Protein AF-A0A922MNN1-F1 (afdb_monomer_lite)

Foldseek 3Di:
DDPDCPDPVNVVVVCCCCVVQVVPPVSCVVPPCVVPPDPDCVVVVVVVVVLVVQADPDHDPVSSVVSVVVVVVVVVVVVVCVVVVPDDPDDDDVVVVVVVVVLVVLVVCVVVVVDDPVVSVVSVVD

Secondary structure (DSSP, 8-state):
----TT-HHHHHHHHHHIIIIIS-HHHHHHH--TT-S---THHHHHHHHHHHHHS-SS--HHHHHHHHHHHHHHHHHHHHHHHTT---TTPPPHHHHHHHHHHHHHHHHHHTTSS-HHHHHHHHH-

Organism: Spodoptera exigua (NCBI:txid7107)

Sequence (126 aa):
MEDGPDSKEIQEFNDYMVTQWLEDEAFVDIWCAHNQRHRTTNAVEAWHKKLNSCLPSHPNLYQVLKVLKDDANLQCVKINQVNFDMPNSKRRLPKDVAADKWYEHVTNQLLAEQITVGHCLEKFTL

Radius of gyration: 22.55 Å; chains: 1; bounding box: 58×37×54 Å

pLDDT: mean 83.6, std 11.47, range [47.12, 97.75]

Structure (mmCIF, N/CA/C/O backbone):
data_AF-A0A922MNN1-F1
#
_entry.id   AF-A0A922MNN1-F1
#
loop_
_atom_site.group_PDB
_atom_site.id
_atom_site.type_symbol
_atom_site.label_atom_id
_atom_site.label_alt_id
_atom_site.label_comp_id
_atom_site.label_asym_id
_atom_site.label_entity_id
_atom_site.label_seq_id
_atom_site.pdbx_PDB_ins_code
_atom_site.Cartn_x
_atom_site.Cartn_y
_atom_site.Cartn_z
_atom_site.occupancy
_atom_site.B_iso_or_equiv
_atom_site.auth_seq_id
_atom_site.auth_comp_id
_atom_site.auth_asym_id
_atom_site.auth_atom_id
_atom_site.pdbx_PDB_model_num
ATOM 1 N N . MET A 1 1 ? 39.321 -7.441 9.579 1.00 47.12 1 MET A N 1
ATOM 2 C CA . MET A 1 1 ? 38.588 -8.715 9.509 1.00 47.12 1 MET A CA 1
ATOM 3 C C . MET A 1 1 ? 37.477 -8.476 8.526 1.00 47.12 1 MET A C 1
ATOM 5 O O . MET A 1 1 ? 36.767 -7.490 8.654 1.00 47.12 1 MET A O 1
ATOM 9 N N . GLU A 1 2 ? 37.523 -9.237 7.451 1.00 50.22 2 GLU A N 1
ATOM 10 C CA . GLU A 1 2 ? 36.721 -9.070 6.252 1.00 50.22 2 GLU A CA 1
ATOM 11 C C . GLU A 1 2 ? 35.418 -9.836 6.495 1.00 50.22 2 GLU A C 1
ATOM 13 O O . GLU A 1 2 ? 35.416 -11.062 6.434 1.00 50.22 2 GLU A O 1
ATOM 18 N N . ASP A 1 3 ? 34.349 -9.131 6.879 1.00 57.47 3 ASP A N 1
ATOM 19 C CA . ASP A 1 3 ? 32.993 -9.697 6.936 1.00 57.47 3 ASP A CA 1
ATOM 20 C C . ASP A 1 3 ? 32.521 -9.938 5.496 1.00 57.47 3 ASP A C 1
ATOM 22 O O . ASP A 1 3 ? 31.820 -9.128 4.887 1.00 57.47 3 ASP A O 1
ATOM 26 N N . GLY A 1 4 ? 33.009 -11.029 4.907 1.00 62.19 4 GLY A N 1
ATOM 27 C CA . GLY A 1 4 ? 32.503 -11.565 3.653 1.00 62.19 4 GLY A CA 1
ATOM 28 C C . GLY A 1 4 ? 31.169 -12.297 3.863 1.00 62.19 4 GLY A C 1
ATOM 29 O O . GLY A 1 4 ? 30.849 -12.681 4.987 1.00 62.19 4 GLY A O 1
ATOM 30 N N . PRO A 1 5 ? 30.399 -12.547 2.790 1.00 62.34 5 PRO A N 1
ATOM 31 C CA . PRO A 1 5 ? 29.116 -13.264 2.842 1.00 62.34 5 PRO A CA 1
ATOM 32 C C . PRO A 1 5 ? 29.207 -14.707 3.379 1.00 62.34 5 PRO A C 1
ATOM 34 O O . PRO A 1 5 ? 28.174 -15.321 3.628 1.00 62.34 5 PRO A O 1
ATOM 37 N N . ASP A 1 6 ? 30.422 -15.225 3.581 1.00 65.75 6 ASP A N 1
ATOM 38 C CA . ASP A 1 6 ? 30.718 -16.543 4.153 1.00 65.75 6 ASP A CA 1
ATOM 39 C C . ASP A 1 6 ? 30.986 -16.510 5.670 1.00 65.75 6 ASP A C 1
ATOM 41 O O . ASP A 1 6 ? 31.485 -17.489 6.233 1.00 65.75 6 ASP A O 1
ATOM 45 N N . SER A 1 7 ? 30.699 -15.398 6.358 1.00 83.81 7 SER A N 1
ATOM 46 C CA . SER A 1 7 ? 30.768 -15.392 7.818 1.00 83.81 7 SER A CA 1
ATOM 47 C C . SER A 1 7 ? 29.708 -16.330 8.402 1.00 83.81 7 SER A C 1
ATOM 49 O O . SER A 1 7 ? 28.579 -16.445 7.910 1.00 83.81 7 SER A O 1
ATOM 51 N N . LYS A 1 8 ? 30.085 -17.036 9.469 1.00 86.19 8 LYS A N 1
ATOM 52 C CA . LYS A 1 8 ? 29.227 -18.029 10.122 1.00 86.19 8 LYS A CA 1
ATOM 53 C C . LYS A 1 8 ? 27.938 -17.387 10.641 1.00 86.19 8 LYS A C 1
ATOM 55 O O . LYS A 1 8 ? 26.874 -17.989 10.582 1.00 86.19 8 LYS A O 1
ATOM 60 N N . GLU A 1 9 ? 28.031 -16.142 11.084 1.00 86.12 9 GLU A N 1
ATOM 61 C CA . GLU A 1 9 ? 26.926 -15.337 11.587 1.00 86.12 9 GLU A CA 1
ATOM 62 C C . GLU A 1 9 ? 25.883 -15.037 10.497 1.00 86.12 9 GLU A C 1
ATOM 64 O O . GLU A 1 9 ? 24.682 -15.064 10.767 1.00 86.12 9 GLU A O 1
ATOM 69 N N . ILE A 1 10 ? 26.319 -14.783 9.255 1.00 84.88 10 ILE A N 1
ATOM 70 C CA . ILE A 1 10 ? 25.412 -14.554 8.119 1.00 84.88 10 ILE A CA 1
ATOM 71 C C . ILE A 1 10 ? 24.708 -15.855 7.722 1.00 84.88 10 ILE A C 1
ATOM 73 O O . ILE A 1 10 ? 23.515 -15.825 7.417 1.00 84.88 10 ILE A O 1
ATOM 77 N N . GLN A 1 11 ? 25.411 -16.991 7.761 1.00 87.75 11 GLN A N 1
ATOM 78 C CA . GLN A 1 11 ? 24.803 -18.303 7.516 1.00 87.75 11 GLN A CA 1
ATOM 79 C C . GLN A 1 11 ? 23.758 -18.648 8.579 1.00 87.75 11 GLN A C 1
ATOM 81 O O . GLN A 1 11 ? 22.627 -18.960 8.225 1.00 87.75 11 GLN A O 1
ATOM 86 N N . GLU A 1 12 ? 24.084 -18.494 9.866 1.00 91.31 12 GLU A N 1
ATOM 87 C CA . GLU A 1 12 ? 23.140 -18.749 10.964 1.00 91.31 12 GLU A CA 1
ATOM 88 C C . GLU A 1 12 ? 21.892 -17.856 10.871 1.00 91.31 12 GLU A C 1
ATOM 90 O O . GLU A 1 12 ? 20.770 -18.311 11.105 1.00 91.31 12 GLU A O 1
ATOM 95 N N . PHE A 1 13 ? 22.064 -16.589 10.483 1.00 88.94 13 PHE A N 1
ATOM 96 C CA . PHE A 1 13 ? 20.943 -15.688 10.238 1.00 88.94 13 PHE A CA 1
ATOM 97 C C . PHE A 1 13 ? 20.084 -16.129 9.046 1.00 88.94 13 PHE A C 1
ATOM 99 O O . PHE A 1 13 ? 18.856 -16.092 9.133 1.00 88.94 13 PHE A O 1
ATOM 106 N N . ASN A 1 14 ? 20.707 -16.542 7.940 1.00 88.31 14 ASN A N 1
ATOM 107 C CA . ASN A 1 14 ? 19.992 -17.007 6.754 1.00 88.31 14 ASN A CA 1
ATOM 108 C C . ASN A 1 14 ? 19.202 -18.286 7.057 1.00 88.31 14 ASN A C 1
ATOM 110 O O . ASN A 1 14 ? 18.004 -18.333 6.794 1.00 88.31 14 ASN A O 1
ATOM 114 N N . ASP A 1 15 ? 19.827 -19.260 7.719 1.00 91.38 15 ASP A N 1
ATOM 115 C CA . ASP A 1 15 ? 19.181 -20.507 8.132 1.00 91.38 15 ASP A CA 1
ATOM 116 C C . ASP A 1 15 ? 17.981 -20.233 9.046 1.00 91.38 15 ASP A C 1
ATOM 118 O O . ASP A 1 15 ? 16.901 -20.789 8.841 1.00 91.38 15 ASP A O 1
ATOM 122 N N . TYR A 1 16 ? 18.122 -19.320 10.013 1.00 90.69 16 TYR A N 1
ATOM 123 C CA . TYR A 1 16 ? 17.003 -18.878 10.846 1.00 90.69 16 TYR A CA 1
ATOM 124 C C . TYR A 1 16 ? 15.884 -18.241 10.013 1.00 90.69 16 TYR A C 1
ATOM 126 O O . TYR A 1 16 ? 14.714 -18.581 10.193 1.00 90.69 16 TYR A O 1
ATOM 134 N N . MET A 1 17 ? 16.226 -17.330 9.097 1.00 86.88 17 MET A N 1
ATOM 135 C CA . MET A 1 17 ? 15.247 -16.648 8.250 1.00 86.88 17 MET A CA 1
ATOM 136 C C . MET A 1 17 ? 14.486 -17.630 7.360 1.00 86.88 17 MET A C 1
ATOM 138 O O . MET A 1 17 ? 13.262 -17.550 7.276 1.00 86.88 17 MET A O 1
ATOM 142 N N . VAL A 1 18 ? 15.189 -18.577 6.740 1.00 86.44 18 VAL A N 1
ATOM 143 C CA . VAL A 1 18 ? 14.576 -19.602 5.896 1.00 86.44 18 VAL A CA 1
ATOM 144 C C . VAL A 1 18 ? 13.663 -20.491 6.731 1.00 86.44 18 VAL A C 1
ATOM 146 O O . VAL A 1 18 ? 12.466 -20.546 6.461 1.00 86.44 18 VAL A O 1
ATOM 149 N N . THR A 1 19 ? 14.195 -21.089 7.797 1.00 86.94 19 THR A N 1
ATOM 150 C CA . THR A 1 19 ? 13.476 -22.086 8.602 1.00 86.94 19 THR A CA 1
ATOM 151 C C . THR A 1 19 ? 12.252 -21.497 9.304 1.00 86.94 19 THR A C 1
ATOM 153 O O . THR A 1 19 ? 11.222 -22.148 9.430 1.00 86.94 19 THR A O 1
ATOM 156 N N . GLN A 1 20 ? 12.350 -20.270 9.824 1.00 83.81 20 GLN A N 1
ATOM 157 C CA . GLN A 1 20 ? 11.258 -19.687 10.612 1.00 83.81 20 GLN A CA 1
ATOM 158 C C . GLN A 1 20 ? 10.226 -18.942 9.770 1.00 83.81 20 GLN A C 1
ATOM 160 O O . GLN A 1 20 ? 9.086 -18.809 10.210 1.00 83.81 20 GLN A O 1
ATOM 165 N N . TRP A 1 21 ? 10.614 -18.427 8.601 1.00 80.75 21 TRP A N 1
ATOM 166 C CA . TRP A 1 21 ? 9.764 -17.509 7.846 1.00 80.75 21 TRP A CA 1
ATOM 167 C C . TRP A 1 21 ? 9.550 -17.925 6.393 1.00 80.75 21 TRP A C 1
ATOM 169 O O . TRP A 1 21 ? 8.463 -17.708 5.877 1.00 80.75 21 TRP A O 1
ATOM 179 N N . LEU A 1 22 ? 10.540 -18.506 5.710 1.00 81.25 22 LEU A N 1
ATOM 180 C CA . LEU A 1 22 ? 10.430 -18.775 4.267 1.00 81.25 22 LEU A CA 1
ATOM 181 C C . LEU A 1 22 ? 10.000 -20.208 3.921 1.00 81.25 22 LEU A C 1
ATOM 183 O O . LEU A 1 22 ? 9.612 -20.444 2.782 1.00 81.25 22 LEU A O 1
ATOM 187 N N . GLU A 1 23 ? 10.049 -21.148 4.868 1.00 84.38 23 GLU A N 1
ATOM 188 C CA . GLU A 1 23 ? 9.537 -22.517 4.676 1.00 84.38 23 GLU A CA 1
ATOM 189 C C . GLU A 1 23 ? 8.000 -22.595 4.681 1.00 84.38 23 GLU A C 1
ATOM 191 O O . GLU A 1 23 ? 7.429 -23.514 4.096 1.00 84.38 23 GLU A O 1
ATOM 196 N N . ASP A 1 24 ? 7.319 -21.635 5.313 1.00 83.75 24 ASP A N 1
ATOM 197 C CA . ASP A 1 24 ? 5.859 -21.539 5.282 1.00 83.75 24 ASP A CA 1
ATOM 198 C C . ASP A 1 24 ? 5.406 -20.781 4.024 1.00 83.75 24 ASP A C 1
ATOM 200 O O . ASP A 1 24 ? 5.447 -19.549 3.966 1.00 83.75 24 ASP A O 1
ATOM 204 N N . GLU A 1 25 ? 4.938 -21.521 3.015 1.00 78.00 25 GLU A N 1
ATOM 205 C CA . GLU A 1 25 ? 4.411 -20.946 1.769 1.00 78.00 25 GLU A CA 1
ATOM 206 C C . GLU A 1 25 ? 3.285 -19.929 2.024 1.00 78.00 25 GLU A C 1
ATOM 208 O O . GLU A 1 25 ? 3.211 -18.912 1.334 1.00 78.00 25 GLU A O 1
ATOM 213 N N . ALA A 1 26 ? 2.452 -20.130 3.054 1.00 80.50 26 ALA A N 1
ATOM 214 C CA . ALA A 1 26 ? 1.395 -19.178 3.391 1.00 80.50 26 ALA A CA 1
ATOM 215 C C . ALA A 1 26 ? 1.966 -17.875 3.966 1.00 80.50 26 ALA A C 1
ATOM 217 O O . ALA A 1 26 ? 1.441 -16.792 3.694 1.00 80.50 26 ALA A O 1
ATOM 218 N N . PHE A 1 27 ? 3.053 -17.950 4.740 1.00 79.38 27 PHE A N 1
ATOM 219 C CA . PHE A 1 27 ? 3.755 -16.758 5.207 1.00 79.38 27 PHE A CA 1
ATOM 220 C C . PHE A 1 27 ? 4.377 -15.995 4.035 1.00 79.38 27 PHE A C 1
ATOM 222 O O . PHE A 1 27 ? 4.210 -14.775 3.938 1.00 79.38 27 PHE A O 1
ATOM 229 N N . VAL A 1 28 ? 5.058 -16.706 3.132 1.00 76.12 28 VAL A N 1
ATOM 230 C CA . VAL A 1 28 ? 5.690 -16.115 1.948 1.00 76.12 28 VAL A CA 1
ATOM 231 C C . VAL A 1 28 ? 4.643 -15.427 1.075 1.00 76.12 28 VAL A C 1
ATOM 233 O O . VAL A 1 28 ? 4.826 -14.265 0.732 1.00 76.12 28 VAL A O 1
ATOM 236 N N . ASP A 1 29 ? 3.509 -16.056 0.789 1.00 76.06 29 ASP A N 1
ATOM 237 C CA . ASP A 1 29 ? 2.471 -15.445 -0.050 1.00 76.06 29 ASP A CA 1
ATOM 238 C C . ASP A 1 29 ? 1.868 -14.163 0.549 1.00 76.06 29 ASP A C 1
ATOM 240 O O . ASP A 1 29 ? 1.501 -13.240 -0.182 1.00 76.06 29 ASP A O 1
ATOM 244 N N . ILE A 1 30 ? 1.772 -14.075 1.880 1.00 75.44 30 ILE A N 1
ATOM 245 C CA . ILE A 1 30 ? 1.197 -12.907 2.562 1.00 75.44 30 ILE A CA 1
ATOM 246 C C . ILE A 1 30 ? 2.226 -11.778 2.711 1.00 75.44 30 ILE A C 1
ATOM 248 O O . ILE A 1 30 ? 1.878 -10.603 2.565 1.00 75.44 30 ILE A O 1
ATOM 252 N N . TRP A 1 31 ? 3.479 -12.112 3.028 1.00 71.00 31 TRP A N 1
ATOM 253 C CA . TRP A 1 31 ? 4.480 -11.139 3.483 1.00 71.00 31 TRP A CA 1
ATOM 254 C C . TRP A 1 31 ? 5.639 -10.919 2.505 1.00 71.00 31 TRP A C 1
ATOM 256 O O . TRP A 1 31 ? 6.356 -9.922 2.624 1.00 71.00 31 TRP A O 1
ATOM 266 N N . CYS A 1 32 ? 5.828 -11.789 1.513 1.00 74.81 32 CYS A N 1
ATOM 267 C CA . CYS A 1 32 ? 6.857 -11.623 0.495 1.00 74.81 32 CYS A CA 1
ATOM 268 C C . CYS A 1 32 ? 6.397 -10.631 -0.577 1.00 74.81 32 CYS A C 1
ATOM 270 O O . CYS A 1 32 ? 5.522 -10.898 -1.396 1.00 74.81 32 CYS A O 1
ATOM 272 N N . ALA A 1 33 ? 7.054 -9.473 -0.632 1.00 70.44 33 ALA A N 1
ATOM 273 C CA . ALA A 1 33 ? 6.816 -8.475 -1.674 1.00 70.44 33 ALA A CA 1
ATOM 274 C C . ALA A 1 33 ? 7.599 -8.754 -2.978 1.00 70.44 33 ALA A C 1
ATOM 276 O O . ALA A 1 33 ? 7.764 -7.858 -3.817 1.00 70.44 33 ALA A O 1
ATOM 277 N N . HIS A 1 34 ? 8.126 -9.972 -3.158 1.00 68.38 34 HIS A N 1
ATOM 278 C CA . HIS A 1 34 ? 8.834 -10.348 -4.379 1.00 68.38 34 HIS A CA 1
ATOM 279 C C . HIS A 1 34 ? 7.878 -10.268 -5.581 1.00 68.38 34 HIS A C 1
ATOM 281 O O . HIS A 1 34 ? 6.732 -10.694 -5.508 1.00 68.38 34 HIS A O 1
ATOM 287 N N . ASN A 1 35 ? 8.321 -9.644 -6.678 1.00 64.25 35 ASN A N 1
ATOM 288 C CA . ASN A 1 35 ? 7.502 -9.343 -7.867 1.00 64.25 35 ASN A CA 1
ATOM 289 C C . ASN A 1 35 ? 6.226 -8.500 -7.645 1.00 64.25 35 ASN A C 1
ATOM 291 O O . ASN A 1 35 ? 5.472 -8.275 -8.590 1.00 64.25 35 ASN A O 1
ATOM 295 N N . GLN A 1 36 ? 6.016 -7.923 -6.459 1.00 68.25 36 GLN A N 1
ATOM 296 C CA . GLN A 1 36 ? 4.973 -6.917 -6.246 1.00 68.25 36 GLN A CA 1
ATOM 297 C C . GLN A 1 36 ? 5.413 -5.561 -6.825 1.00 68.25 36 GLN A C 1
ATOM 299 O O . GLN A 1 36 ? 6.556 -5.124 -6.641 1.00 68.25 36 GLN A O 1
ATOM 304 N N . ARG A 1 37 ? 4.489 -4.857 -7.500 1.00 65.19 37 ARG A N 1
ATOM 305 C CA . ARG A 1 37 ? 4.706 -3.487 -8.016 1.00 65.19 37 ARG A CA 1
ATOM 306 C C . ARG A 1 37 ? 4.931 -2.480 -6.883 1.00 65.19 37 ARG A C 1
ATOM 308 O O . ARG A 1 37 ? 5.683 -1.521 -7.042 1.00 65.19 37 ARG A O 1
ATOM 315 N N . HIS A 1 38 ? 4.281 -2.692 -5.741 1.00 65.94 38 HIS A N 1
ATOM 316 C CA . HIS A 1 38 ? 4.385 -1.839 -4.561 1.00 65.94 38 HIS A CA 1
ATOM 317 C C . HIS A 1 38 ? 5.146 -2.578 -3.460 1.00 65.94 38 HIS A C 1
ATOM 319 O O . HIS A 1 38 ? 4.566 -3.346 -2.706 1.00 65.94 38 HIS A O 1
ATOM 325 N N . ARG A 1 39 ? 6.459 -2.342 -3.383 1.00 67.31 39 ARG A N 1
ATOM 326 C CA . ARG A 1 39 ? 7.348 -2.958 -2.381 1.00 67.31 39 ARG A CA 1
ATOM 327 C C . ARG A 1 39 ? 7.515 -2.120 -1.113 1.00 67.31 39 ARG A C 1
ATOM 329 O O . ARG A 1 39 ? 8.245 -2.514 -0.213 1.00 67.31 39 ARG A O 1
ATOM 336 N N . THR A 1 40 ? 6.906 -0.935 -1.066 1.00 75.25 40 THR A N 1
ATOM 337 C CA . THR A 1 40 ? 7.075 0.004 0.044 1.00 75.25 40 THR A CA 1
ATOM 338 C C . THR A 1 40 ? 5.932 -0.111 1.043 1.00 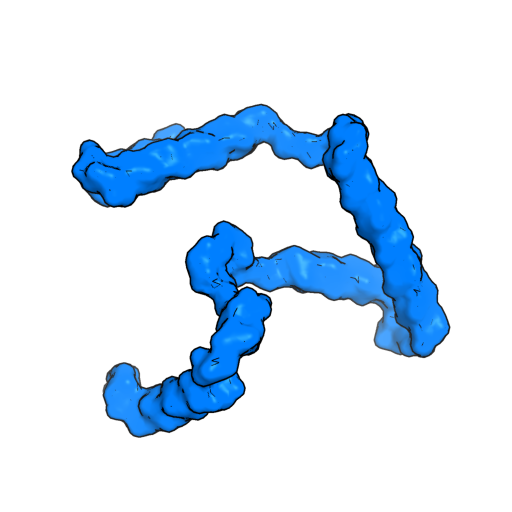75.25 40 THR A C 1
ATOM 340 O O . THR A 1 40 ? 4.760 -0.213 0.681 1.00 75.25 40 THR A O 1
ATOM 343 N N . THR A 1 41 ? 6.270 0.008 2.322 1.00 79.38 41 THR A N 1
ATOM 344 C CA . THR A 1 41 ? 5.330 0.102 3.447 1.00 79.38 41 THR A CA 1
ATOM 345 C C . THR A 1 41 ? 4.609 1.452 3.514 1.00 79.38 41 THR A C 1
ATOM 347 O O . THR A 1 41 ? 3.797 1.667 4.412 1.00 79.38 41 THR A O 1
ATOM 350 N N . ASN A 1 42 ? 4.822 2.342 2.533 1.00 83.75 42 ASN A N 1
ATOM 351 C CA . ASN A 1 42 ? 4.277 3.703 2.476 1.00 83.75 42 ASN A CA 1
ATOM 352 C C . ASN A 1 42 ? 2.766 3.764 2.732 1.00 83.75 42 ASN A C 1
ATOM 354 O O . ASN A 1 42 ? 2.290 4.688 3.386 1.00 83.75 42 ASN A O 1
ATOM 358 N N . ALA A 1 43 ? 1.997 2.805 2.205 1.00 81.19 43 ALA A N 1
ATOM 359 C CA . ALA A 1 43 ? 0.549 2.774 2.394 1.00 81.19 43 ALA A CA 1
ATOM 360 C C . ALA A 1 43 ? 0.169 2.516 3.863 1.00 81.19 43 ALA A C 1
ATOM 362 O O . ALA A 1 43 ? -0.665 3.235 4.418 1.00 81.19 43 ALA A O 1
ATOM 363 N N . VAL A 1 44 ? 0.817 1.535 4.497 1.00 85.12 44 VAL A N 1
ATOM 364 C CA . VAL A 1 44 ? 0.596 1.174 5.906 1.00 85.12 44 VAL A CA 1
ATOM 365 C C . VAL A 1 44 ? 1.097 2.286 6.823 1.00 85.12 44 VAL A C 1
ATOM 367 O O . VAL A 1 44 ? 0.381 2.708 7.726 1.00 85.12 44 VAL A O 1
ATOM 370 N N . GLU A 1 45 ? 2.281 2.833 6.553 1.00 89.19 45 GLU A N 1
ATOM 371 C CA . GLU A 1 45 ? 2.849 3.953 7.308 1.00 89.19 45 GLU A CA 1
ATOM 372 C C . GLU A 1 45 ? 1.975 5.204 7.228 1.00 89.19 45 GLU A C 1
ATOM 374 O O . GLU A 1 45 ? 1.703 5.844 8.245 1.00 89.19 45 GLU A O 1
ATOM 379 N N . ALA A 1 46 ? 1.482 5.547 6.034 1.00 89.81 46 ALA A N 1
ATOM 380 C CA . ALA A 1 46 ? 0.570 6.670 5.855 1.00 89.81 46 ALA A CA 1
ATOM 381 C C . ALA A 1 46 ? -0.754 6.446 6.599 1.00 89.81 46 ALA A C 1
ATOM 383 O O . ALA A 1 46 ? -1.283 7.383 7.205 1.00 89.81 46 ALA A O 1
ATOM 384 N N . TRP A 1 47 ? -1.279 5.217 6.585 1.00 92.25 47 TRP A N 1
ATOM 385 C CA . TRP A 1 47 ? -2.483 4.857 7.331 1.00 92.25 47 TRP A CA 1
ATOM 386 C C . TRP A 1 47 ? -2.266 4.952 8.848 1.00 92.25 47 TRP A C 1
ATOM 388 O O . TRP A 1 47 ? -3.035 5.635 9.525 1.00 92.25 47 TRP A O 1
ATOM 398 N N . HIS A 1 48 ? -1.174 4.394 9.375 1.00 92.19 48 HIS A N 1
ATOM 399 C CA . HIS A 1 48 ? -0.795 4.528 10.785 1.00 92.19 48 HIS A CA 1
ATOM 400 C C . HIS A 1 48 ? -0.598 5.990 11.197 1.00 92.19 48 HIS A C 1
ATOM 402 O O . HIS A 1 48 ? -1.123 6.425 12.222 1.00 92.19 48 HIS A O 1
ATOM 408 N N . LYS A 1 49 ? 0.096 6.789 10.380 1.00 94.56 49 LYS A N 1
ATOM 409 C CA . LYS A 1 49 ? 0.284 8.225 10.628 1.00 94.56 49 LYS A CA 1
ATOM 410 C C . LYS A 1 49 ? -1.052 8.962 10.705 1.00 94.56 49 LYS A C 1
ATOM 412 O O . LYS A 1 49 ? -1.237 9.805 11.582 1.00 94.56 49 LYS A O 1
ATOM 417 N N . LYS A 1 50 ? -1.991 8.639 9.811 1.00 93.50 50 LYS A N 1
ATOM 418 C CA . LYS A 1 50 ? -3.346 9.198 9.838 1.00 93.50 50 LYS A CA 1
ATOM 419 C C . LYS A 1 50 ? -4.073 8.807 11.126 1.00 93.50 50 LYS A C 1
ATOM 421 O O . LYS A 1 50 ? -4.604 9.693 11.787 1.00 93.50 50 LYS A O 1
ATOM 426 N N . LEU A 1 51 ? -4.072 7.529 11.507 1.00 93.69 51 LEU A N 1
ATOM 427 C CA . LEU A 1 51 ? -4.709 7.076 12.749 1.00 93.69 51 LEU A CA 1
ATOM 428 C C . LEU A 1 51 ? -4.149 7.807 13.973 1.00 93.69 51 LEU A C 1
ATOM 430 O O . LEU A 1 51 ? -4.917 8.345 14.767 1.00 93.69 51 LEU A O 1
ATOM 434 N N . ASN A 1 52 ? -2.824 7.916 14.071 1.00 93.69 52 ASN A N 1
ATOM 435 C CA . ASN A 1 52 ? -2.161 8.630 15.161 1.00 93.69 52 ASN A CA 1
ATOM 436 C C . ASN A 1 52 ? -2.504 10.125 15.183 1.00 93.69 52 ASN A C 1
ATOM 438 O O . ASN A 1 52 ? -2.589 10.707 16.254 1.00 93.69 52 ASN A O 1
ATOM 442 N N . SER A 1 53 ? -2.759 10.748 14.027 1.00 95.00 53 SER A N 1
ATOM 443 C CA . SER A 1 53 ? -3.226 12.142 13.977 1.00 95.00 53 SER A CA 1
ATOM 444 C C . SER A 1 53 ? -4.664 12.331 14.479 1.00 95.00 53 SER A C 1
ATOM 446 O O . SER A 1 53 ? -5.042 13.436 14.859 1.00 95.00 53 SER A O 1
ATOM 448 N N . CYS A 1 54 ? -5.471 11.265 14.478 1.00 94.56 54 CYS A N 1
ATOM 449 C CA . CYS A 1 54 ? -6.859 11.279 14.940 1.00 94.56 54 CYS A CA 1
ATOM 450 C C . CYS A 1 54 ? -7.005 10.870 16.412 1.00 94.56 54 CYS A C 1
ATOM 452 O O . CYS A 1 54 ? -8.070 11.075 16.998 1.00 94.56 54 CYS A O 1
ATOM 454 N N . LEU A 1 55 ? -5.968 10.272 16.999 1.00 95.94 55 LEU A N 1
ATOM 455 C CA . LEU A 1 55 ? -5.968 9.800 18.377 1.00 95.94 55 LEU A CA 1
ATOM 456 C C . LEU A 1 55 ? -5.234 10.790 19.296 1.00 95.94 55 LEU A C 1
ATOM 458 O O . LEU A 1 55 ? -4.234 11.386 18.899 1.00 95.94 55 LEU A O 1
ATOM 462 N N . PRO A 1 56 ? -5.697 10.972 20.543 1.00 93.88 56 PRO A N 1
ATOM 463 C CA . PRO A 1 56 ? -4.908 11.656 21.563 1.00 93.88 56 PRO A CA 1
ATOM 464 C C . PRO A 1 56 ? -3.666 10.828 21.938 1.00 93.88 56 PRO A C 1
ATOM 466 O O . PRO A 1 56 ? -3.628 9.625 21.700 1.00 93.88 56 PRO A O 1
ATOM 469 N N . SER A 1 57 ? -2.683 11.452 22.599 1.00 92.94 57 SER A N 1
ATOM 470 C CA . SER A 1 57 ? -1.424 10.800 23.020 1.00 92.94 57 SER A CA 1
ATOM 471 C C . SER A 1 57 ? -1.630 9.534 23.868 1.00 92.94 57 SER A C 1
ATOM 473 O O . SER A 1 57 ? -0.833 8.604 23.799 1.00 92.94 57 SER A O 1
ATOM 475 N N . HIS A 1 58 ? -2.701 9.490 24.666 1.00 93.50 58 HIS A N 1
ATOM 476 C CA . HIS A 1 58 ? -3.066 8.339 25.496 1.00 93.50 58 HIS A CA 1
ATOM 477 C C . HIS A 1 58 ? -4.557 8.028 25.320 1.00 93.50 58 HIS A C 1
ATOM 479 O O . HIS A 1 58 ? -5.380 8.473 26.126 1.00 93.50 58 HIS A O 1
ATOM 485 N N . PRO A 1 59 ? -4.937 7.328 24.239 1.00 93.81 59 PRO A N 1
ATOM 486 C CA . PRO A 1 59 ? -6.329 7.030 23.968 1.00 93.81 59 PRO A CA 1
ATOM 487 C C . PRO A 1 59 ? -6.811 5.863 24.831 1.00 93.81 59 PRO A C 1
ATOM 489 O O . PRO A 1 59 ? -6.088 4.896 25.063 1.00 93.81 59 PRO A O 1
ATOM 492 N N . ASN A 1 60 ? -8.066 5.919 25.268 1.00 96.75 60 ASN A N 1
ATOM 493 C CA . ASN A 1 60 ? -8.733 4.745 25.826 1.00 96.75 60 ASN A CA 1
ATOM 494 C C . ASN A 1 60 ? -9.282 3.841 24.708 1.00 96.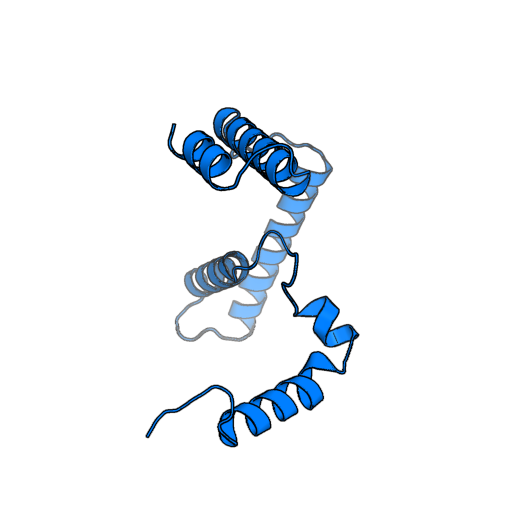75 60 ASN A C 1
ATOM 496 O O . ASN A 1 60 ? -9.425 4.257 23.555 1.00 96.75 60 ASN A O 1
ATOM 500 N N . LEU A 1 61 ? -9.638 2.602 25.060 1.00 97.31 61 LEU A N 1
ATOM 501 C CA . LEU A 1 61 ? -10.124 1.607 24.100 1.00 97.31 61 LEU A CA 1
ATOM 502 C C . LEU A 1 61 ? -11.325 2.108 23.284 1.00 97.31 61 LEU A C 1
ATOM 504 O O . LEU A 1 61 ? -11.385 1.891 22.078 1.00 97.31 61 LEU A O 1
ATOM 508 N N . TYR A 1 62 ? -12.261 2.817 23.916 1.00 97.75 62 TYR A N 1
ATOM 509 C CA . TYR A 1 62 ? -13.429 3.357 23.223 1.00 97.75 62 TYR A CA 1
ATOM 510 C C . TYR A 1 62 ? -13.041 4.376 22.140 1.00 97.75 62 TYR A C 1
ATOM 512 O O . TYR A 1 62 ? -13.579 4.331 21.035 1.00 97.75 62 TYR A O 1
ATOM 520 N N . GLN A 1 63 ? -12.083 5.264 22.421 1.00 96.81 63 GLN A N 1
ATOM 521 C CA . GLN A 1 63 ? -11.581 6.236 21.443 1.00 96.81 63 GLN A CA 1
ATOM 522 C C . GLN A 1 63 ? -10.910 5.545 20.254 1.00 96.81 63 GLN A C 1
ATOM 524 O O . GLN A 1 63 ? -11.189 5.905 19.111 1.00 96.81 63 GLN A O 1
ATOM 529 N N . VAL A 1 64 ? -10.090 4.523 20.516 1.00 96.56 64 VAL A N 1
ATOM 530 C CA . VAL A 1 64 ? -9.465 3.709 19.464 1.00 96.56 64 VAL A CA 1
ATOM 531 C C . VAL A 1 64 ? -10.532 3.042 18.597 1.00 96.56 64 VAL A C 1
ATOM 533 O O . VAL A 1 64 ? -10.527 3.207 17.378 1.00 96.56 64 VAL A O 1
ATOM 536 N N . LEU A 1 65 ? -11.496 2.354 19.215 1.00 97.50 65 LEU A N 1
ATOM 537 C CA . LEU A 1 65 ? -12.575 1.669 18.500 1.00 97.50 65 LEU A CA 1
ATOM 538 C C . LEU A 1 65 ? -13.417 2.627 17.658 1.00 97.50 65 LEU A C 1
ATOM 540 O O . LEU A 1 65 ? -13.796 2.289 16.537 1.00 97.50 65 LEU A O 1
ATOM 544 N N . LYS A 1 66 ? -13.692 3.828 18.172 1.00 96.75 66 LYS A N 1
ATOM 545 C CA . LYS A 1 66 ? -14.434 4.849 17.435 1.00 96.75 66 LYS A CA 1
ATOM 546 C C . LYS A 1 66 ? -13.685 5.277 16.172 1.00 96.75 66 LYS A C 1
ATOM 548 O O . LYS A 1 66 ? -14.265 5.231 15.093 1.00 96.75 66 LYS A O 1
ATOM 553 N N . VAL A 1 67 ? -12.401 5.628 16.290 1.00 96.69 67 VAL A N 1
ATOM 554 C CA . VAL A 1 67 ? -11.579 6.048 15.140 1.00 96.69 67 VAL A CA 1
ATOM 555 C C . VAL A 1 67 ? -11.460 4.929 14.105 1.00 96.69 67 VAL A C 1
ATOM 557 O O . VAL A 1 67 ? -11.599 5.189 12.912 1.00 96.69 67 VAL A O 1
ATOM 560 N N . LEU A 1 68 ? -11.263 3.681 14.542 1.00 96.00 68 LEU A N 1
ATOM 561 C CA . LEU A 1 68 ? -11.201 2.530 13.638 1.00 96.00 68 LEU A CA 1
ATOM 562 C C . LEU A 1 68 ? -12.526 2.300 12.904 1.00 96.00 68 LEU A C 1
ATOM 564 O O . LEU A 1 68 ? -12.525 2.059 11.699 1.00 96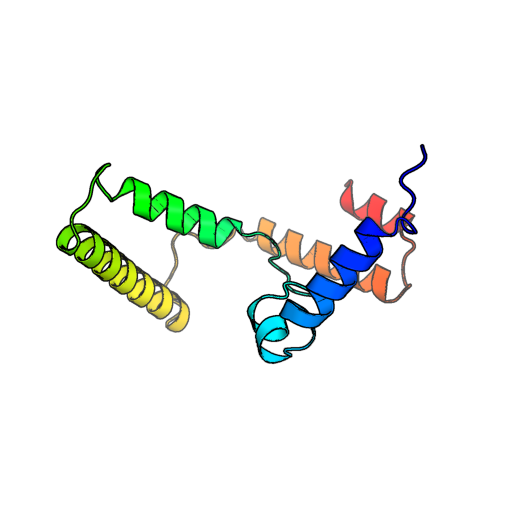.00 68 LEU A O 1
ATOM 568 N N . LYS A 1 69 ? -13.661 2.416 13.605 1.00 96.75 69 LYS A N 1
ATOM 569 C CA . LYS A 1 69 ? -14.991 2.300 12.994 1.00 96.75 69 LYS A CA 1
ATOM 570 C C . LYS A 1 69 ? -15.232 3.403 11.961 1.00 96.75 69 LYS A C 1
ATOM 572 O O . LYS A 1 69 ? -15.738 3.123 10.876 1.00 96.75 69 LYS A O 1
ATOM 577 N N . ASP A 1 70 ? -14.856 4.637 12.282 1.00 95.50 70 ASP A N 1
ATOM 578 C CA . ASP A 1 70 ? -15.002 5.779 11.379 1.00 95.50 70 ASP A CA 1
ATOM 579 C C . ASP A 1 70 ? -14.105 5.633 10.134 1.00 95.50 70 ASP A C 1
ATOM 581 O O . ASP A 1 70 ? -14.559 5.896 9.016 1.00 95.50 70 ASP A O 1
ATOM 585 N N . ASP A 1 71 ? -12.865 5.148 10.290 1.00 94.69 71 ASP A N 1
ATOM 586 C CA . ASP A 1 71 ? -11.983 4.860 9.152 1.00 94.69 71 ASP A CA 1
ATOM 587 C C . ASP A 1 71 ? -12.540 3.731 8.280 1.00 94.69 71 ASP A C 1
ATOM 589 O O . ASP A 1 71 ? -12.639 3.910 7.067 1.00 94.69 71 ASP A O 1
ATOM 593 N N . ALA A 1 72 ? -12.988 2.620 8.875 1.00 93.62 72 ALA A N 1
ATOM 594 C CA . ALA A 1 72 ? -13.579 1.500 8.142 1.00 93.62 72 ALA A CA 1
ATOM 595 C C . ALA A 1 72 ? -14.784 1.942 7.296 1.00 93.62 72 ALA A C 1
ATOM 597 O O . ALA A 1 72 ? -14.859 1.624 6.108 1.00 93.62 72 ALA A O 1
ATOM 598 N N . ASN A 1 73 ? -15.680 2.754 7.866 1.00 94.19 73 ASN A N 1
ATOM 599 C CA . ASN A 1 73 ? -16.814 3.321 7.134 1.00 94.19 73 ASN A CA 1
ATOM 600 C C . ASN A 1 73 ? -16.356 4.169 5.937 1.00 94.19 73 ASN A C 1
ATOM 602 O O . ASN A 1 73 ? -16.894 4.038 4.836 1.00 94.19 73 ASN A O 1
ATOM 606 N N . LEU A 1 74 ? -15.339 5.016 6.127 1.00 91.06 74 LEU A N 1
ATOM 607 C CA . LEU A 1 74 ? -14.768 5.819 5.047 1.00 91.06 74 LEU A CA 1
ATOM 608 C C . LEU A 1 74 ? -14.151 4.942 3.946 1.00 91.06 74 LEU A C 1
ATOM 610 O O . LEU A 1 74 ? -14.315 5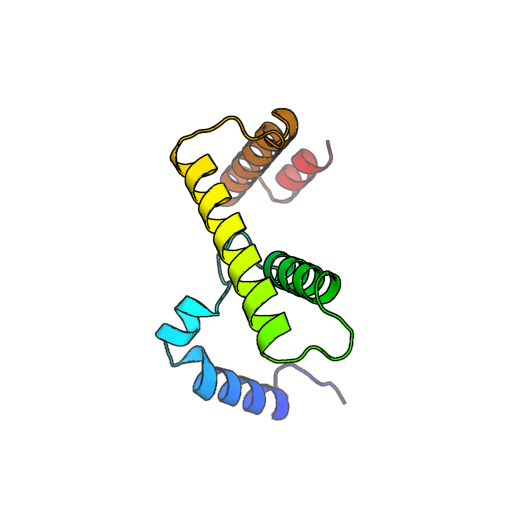.256 2.765 1.00 91.06 74 LEU A O 1
ATOM 614 N N . GLN A 1 75 ? -13.445 3.864 4.303 1.00 89.31 75 GLN A N 1
ATOM 615 C CA . GLN A 1 75 ? -12.875 2.949 3.312 1.00 89.31 75 GLN A CA 1
ATOM 616 C C . GLN A 1 75 ? -13.971 2.225 2.526 1.00 89.31 75 GLN A C 1
ATOM 618 O O . GLN A 1 75 ? -13.884 2.180 1.303 1.00 89.31 75 GLN A O 1
ATOM 623 N N . CYS A 1 76 ? -15.041 1.759 3.179 1.00 89.75 76 CYS A N 1
ATOM 624 C CA . CYS A 1 76 ? -16.194 1.165 2.494 1.00 89.75 76 CYS A CA 1
ATOM 625 C C . CYS A 1 76 ? -16.792 2.118 1.451 1.00 89.75 76 CYS A C 1
ATOM 627 O O . CYS A 1 76 ? -17.050 1.717 0.317 1.00 89.75 76 CYS A O 1
ATOM 629 N N . VAL A 1 77 ? -16.958 3.401 1.795 1.00 87.38 77 VAL A N 1
ATOM 630 C CA . VAL A 1 77 ? -17.444 4.414 0.845 1.00 87.38 77 VAL A CA 1
ATOM 631 C C . VAL A 1 77 ? -16.487 4.570 -0.339 1.00 87.38 77 VAL A C 1
ATOM 633 O O . VAL A 1 77 ? -16.942 4.600 -1.480 1.00 87.38 77 VAL A O 1
ATOM 636 N N . LYS A 1 78 ? -15.172 4.636 -0.102 1.00 83.81 78 LYS A N 1
ATOM 637 C CA . LYS A 1 78 ? -14.172 4.755 -1.178 1.00 83.81 78 LYS A CA 1
ATOM 638 C C . LYS A 1 78 ? -14.131 3.529 -2.087 1.00 83.81 78 LYS A C 1
ATOM 640 O O . LYS A 1 78 ? -14.057 3.689 -3.299 1.00 83.81 78 LYS A O 1
ATOM 645 N N . ILE A 1 79 ? -14.196 2.327 -1.515 1.00 84.62 79 ILE A N 1
ATOM 646 C CA . ILE A 1 79 ? -14.252 1.068 -2.267 1.00 84.62 79 ILE A CA 1
ATOM 647 C C . ILE A 1 79 ? -15.493 1.068 -3.160 1.00 84.62 79 ILE A C 1
ATOM 649 O O . ILE A 1 79 ? -15.387 0.829 -4.358 1.00 84.62 79 ILE A O 1
ATOM 653 N N . ASN A 1 80 ? -16.652 1.438 -2.611 1.00 82.94 80 ASN A N 1
ATOM 654 C CA . ASN A 1 80 ? -17.882 1.549 -3.389 1.00 82.94 80 ASN A CA 1
ATOM 655 C C . ASN A 1 80 ? -17.769 2.607 -4.497 1.00 82.94 80 ASN A C 1
ATOM 657 O O . ASN A 1 80 ? -18.190 2.355 -5.618 1.00 82.94 80 ASN A O 1
ATOM 661 N N . GLN A 1 81 ? -17.157 3.766 -4.240 1.00 80.06 81 GLN A N 1
ATOM 662 C CA . GLN A 1 81 ? -16.931 4.776 -5.282 1.00 80.06 81 GLN A CA 1
ATOM 663 C C . GLN A 1 81 ? -16.096 4.240 -6.449 1.00 80.06 81 GLN A C 1
ATOM 665 O O . GLN A 1 81 ? -16.403 4.555 -7.595 1.00 80.06 81 GLN A O 1
ATOM 670 N N . VAL A 1 82 ? -15.068 3.434 -6.167 1.00 77.12 82 VAL A N 1
ATOM 671 C CA . VAL A 1 82 ? -14.267 2.771 -7.205 1.00 77.12 82 VAL A CA 1
ATOM 672 C C . VAL A 1 82 ? -15.102 1.724 -7.942 1.00 77.12 82 VAL A C 1
ATOM 674 O O . VAL A 1 82 ? -15.140 1.744 -9.165 1.00 77.12 82 VAL A O 1
ATOM 677 N N . ASN A 1 83 ? -15.820 0.863 -7.217 1.00 78.25 83 ASN A N 1
ATOM 678 C CA . ASN A 1 83 ? -16.628 -0.209 -7.810 1.00 78.25 83 ASN A CA 1
ATOM 679 C C . ASN A 1 83 ? -17.772 0.306 -8.697 1.00 78.25 83 ASN A C 1
ATOM 681 O O . ASN A 1 83 ? -18.167 -0.374 -9.638 1.00 78.25 83 ASN A O 1
ATOM 685 N N . PHE A 1 84 ? -18.315 1.488 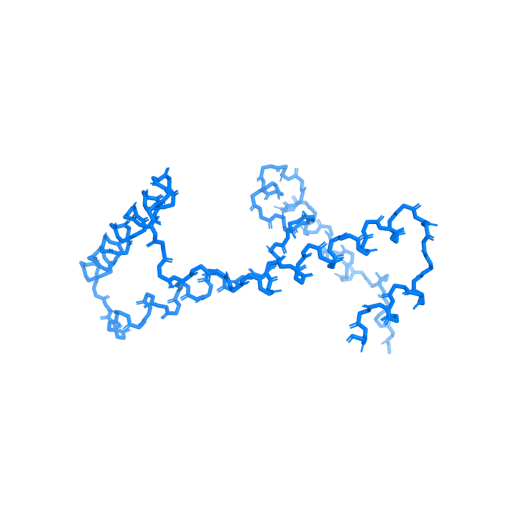-8.396 1.00 76.50 84 PHE A N 1
ATOM 686 C CA . PHE A 1 84 ? -19.398 2.116 -9.157 1.00 76.50 84 PHE A CA 1
ATOM 687 C C . PHE A 1 84 ? -18.906 3.185 -10.151 1.00 76.50 84 PHE A C 1
ATOM 689 O O . PHE A 1 84 ? -19.714 3.994 -10.605 1.00 76.50 84 PHE A O 1
ATOM 696 N N . ASP A 1 85 ? -17.602 3.230 -10.463 1.00 66.38 85 ASP A N 1
ATOM 697 C CA . ASP A 1 85 ? -16.978 4.200 -11.384 1.00 66.38 85 ASP A CA 1
ATOM 698 C C . ASP A 1 85 ? -17.363 5.667 -11.108 1.00 66.38 85 ASP A C 1
ATOM 700 O O . ASP A 1 85 ? -17.378 6.537 -11.991 1.00 66.38 85 ASP A O 1
ATOM 704 N N . MET A 1 86 ? -17.652 5.972 -9.842 1.00 66.31 86 MET A N 1
ATOM 705 C CA . MET A 1 86 ? -18.051 7.307 -9.428 1.00 66.31 86 MET A CA 1
ATOM 706 C C . MET A 1 86 ? -16.899 8.281 -9.713 1.00 66.31 86 MET A C 1
ATOM 708 O O . MET A 1 86 ? -15.728 7.950 -9.486 1.00 66.31 86 MET A O 1
ATOM 712 N N . PRO A 1 87 ? -17.188 9.496 -10.214 1.00 59.28 87 PRO A N 1
ATOM 713 C CA . PRO A 1 87 ? -16.150 10.452 -10.567 1.00 59.28 87 PRO A CA 1
ATOM 714 C C . PRO A 1 87 ? -15.323 10.825 -9.334 1.00 59.28 87 PRO A C 1
ATOM 716 O O . PRO A 1 87 ? -15.736 11.600 -8.475 1.00 59.28 87 PRO A O 1
ATOM 719 N N . ASN A 1 88 ? -14.124 10.250 -9.246 1.00 59.56 88 ASN A N 1
ATOM 720 C CA . ASN A 1 88 ? -13.168 10.564 -8.201 1.00 59.56 88 ASN A CA 1
ATOM 721 C C . ASN A 1 88 ? -12.476 11.894 -8.537 1.00 59.56 88 ASN A C 1
ATOM 723 O O . ASN A 1 88 ? -11.873 12.040 -9.600 1.00 59.56 88 ASN A O 1
ATOM 727 N N . SER A 1 89 ? -12.528 12.858 -7.616 1.00 57.66 89 SER A N 1
ATOM 728 C CA . SER A 1 89 ? -11.906 14.183 -7.771 1.00 57.66 89 SER A CA 1
ATOM 729 C C . SER A 1 89 ? -10.380 14.116 -7.957 1.00 57.66 89 SER A C 1
ATOM 731 O O . SER A 1 89 ? -9.785 15.055 -8.480 1.00 57.66 89 SER A O 1
ATOM 733 N N . LYS A 1 90 ? -9.741 12.999 -7.580 1.00 61.03 90 LYS A N 1
ATOM 734 C CA . LYS A 1 90 ? -8.286 12.789 -7.658 1.00 61.03 90 LYS A CA 1
ATOM 735 C C . LYS A 1 90 ? -7.891 11.727 -8.690 1.00 61.03 90 LYS A C 1
ATOM 737 O O . LYS A 1 90 ? -7.082 10.849 -8.392 1.00 61.03 90 LYS A O 1
ATOM 742 N N . ARG A 1 91 ? -8.469 11.756 -9.897 1.00 65.50 91 ARG A N 1
ATOM 743 C CA . ARG A 1 91 ? -7.935 10.938 -11.002 1.00 65.50 91 ARG A CA 1
ATOM 744 C C . ARG A 1 91 ? -6.491 11.365 -11.283 1.00 65.50 91 ARG A C 1
ATOM 746 O O . ARG A 1 91 ? -6.197 12.560 -11.302 1.00 65.50 91 ARG A O 1
ATOM 753 N N . ARG A 1 92 ? -5.597 10.390 -11.485 1.00 71.44 92 ARG A N 1
ATOM 754 C CA . ARG A 1 92 ? -4.225 10.659 -11.943 1.00 71.44 92 ARG A CA 1
ATOM 755 C C . ARG A 1 92 ? -4.291 11.493 -13.215 1.00 71.44 92 ARG A C 1
ATOM 757 O O . ARG A 1 92 ? -5.163 11.257 -14.055 1.00 71.44 92 ARG A O 1
ATOM 764 N N . LEU A 1 93 ? -3.393 12.466 -13.348 1.00 80.38 93 LEU A N 1
ATOM 765 C CA . LEU A 1 93 ? -3.394 13.305 -14.536 1.00 80.38 93 LEU A CA 1
ATOM 766 C C . LEU A 1 93 ? -3.121 12.408 -15.752 1.00 80.38 93 LEU A C 1
ATOM 768 O O . LEU A 1 93 ? -2.264 11.525 -15.665 1.00 80.38 93 LEU A O 1
ATOM 772 N N . PRO A 1 94 ? -3.806 12.620 -16.889 1.00 82.38 94 PRO A N 1
ATOM 773 C CA . PRO A 1 94 ? -3.602 11.804 -18.084 1.00 82.38 94 PRO A CA 1
ATOM 774 C C . PRO A 1 94 ? -2.130 11.695 -18.500 1.00 82.38 94 PRO A C 1
ATOM 776 O O . PRO A 1 94 ? -1.698 10.636 -18.942 1.00 82.38 94 PRO A O 1
ATOM 779 N N . LYS A 1 95 ? -1.346 12.759 -18.274 1.00 84.31 95 LYS A N 1
ATOM 780 C CA . LYS A 1 95 ? 0.105 12.781 -18.505 1.00 84.31 95 LYS A CA 1
ATOM 781 C C . LYS A 1 95 ? 0.871 11.757 -17.654 1.00 84.31 95 LYS A C 1
ATOM 783 O O . LYS A 1 95 ? 1.763 11.101 -18.172 1.00 84.31 95 LYS A O 1
ATOM 788 N N . ASP A 1 96 ? 0.493 11.572 -16.387 1.00 82.88 96 ASP A N 1
ATOM 789 C CA . ASP A 1 96 ? 1.170 10.646 -15.472 1.00 82.88 96 ASP A CA 1
ATOM 790 C C . ASP A 1 96 ? 0.828 9.200 -15.848 1.00 82.88 96 ASP A C 1
ATOM 792 O O . ASP A 1 96 ? 1.665 8.309 -15.773 1.00 82.88 96 ASP A O 1
ATOM 796 N N . VAL A 1 97 ? -0.415 8.967 -16.282 1.00 84.75 97 VAL A N 1
ATOM 797 C CA . VAL A 1 97 ? -0.854 7.659 -16.791 1.00 84.75 97 VAL A CA 1
ATOM 798 C C . VAL A 1 97 ? -0.152 7.323 -18.109 1.00 84.75 97 VAL A C 1
ATOM 800 O O . VAL A 1 97 ? 0.228 6.175 -18.326 1.00 84.75 97 VAL A O 1
ATOM 803 N N . ALA A 1 98 ? 0.028 8.308 -18.991 1.00 87.44 98 ALA A N 1
ATOM 804 C CA . ALA A 1 98 ? 0.766 8.131 -20.237 1.00 87.44 98 ALA A CA 1
ATOM 805 C C . ALA A 1 98 ? 2.255 7.843 -19.985 1.00 87.44 98 ALA A C 1
ATOM 807 O O . ALA A 1 98 ? 2.805 6.953 -20.627 1.00 87.44 98 ALA A O 1
ATOM 808 N N . ALA A 1 99 ? 2.874 8.533 -19.021 1.00 86.56 99 ALA A N 1
ATOM 809 C CA . ALA A 1 99 ? 4.255 8.286 -18.615 1.00 86.56 99 ALA A CA 1
ATOM 810 C C . ALA A 1 99 ? 4.447 6.857 -18.081 1.00 86.56 99 ALA A C 1
ATOM 812 O O . ALA A 1 99 ? 5.341 6.158 -18.540 1.00 86.56 99 ALA A O 1
ATOM 813 N N . ASP A 1 100 ? 3.562 6.371 -17.201 1.00 86.19 100 ASP A N 1
ATOM 814 C CA . ASP A 1 100 ? 3.601 4.979 -16.723 1.00 86.19 100 ASP A CA 1
ATOM 815 C C . ASP A 1 100 ? 3.552 3.966 -17.873 1.00 86.19 100 ASP A C 1
ATOM 817 O O . ASP A 1 100 ? 4.356 3.037 -17.911 1.00 86.19 100 ASP A O 1
ATOM 821 N N . LYS A 1 101 ? 2.623 4.155 -18.820 1.00 90.56 101 LYS A N 1
ATOM 822 C CA . LYS A 1 101 ? 2.494 3.276 -19.992 1.00 90.56 101 LYS A CA 1
ATOM 823 C C . LYS A 1 101 ? 3.740 3.314 -20.872 1.00 90.56 101 LYS A C 1
ATOM 825 O O . LYS A 1 101 ? 4.118 2.295 -21.442 1.00 90.56 101 LYS A O 1
ATOM 830 N N . TRP A 1 102 ? 4.370 4.481 -20.992 1.00 91.81 102 TRP A N 1
ATOM 831 C CA . TRP A 1 102 ? 5.637 4.626 -21.697 1.00 91.81 102 TRP A CA 1
ATOM 832 C C . TRP A 1 102 ? 6.762 3.859 -20.998 1.00 91.81 102 TRP A C 1
ATOM 834 O O . TRP A 1 102 ? 7.453 3.079 -21.652 1.00 91.81 102 TRP A O 1
ATOM 844 N N . TYR A 1 103 ? 6.908 4.015 -19.679 1.00 90.31 103 TYR A N 1
ATOM 845 C CA . TYR A 1 103 ? 7.905 3.278 -18.903 1.00 90.31 103 TYR A CA 1
ATOM 846 C C . TYR A 1 103 ? 7.714 1.770 -19.041 1.00 90.31 103 TYR A C 1
ATOM 848 O O . TYR A 1 103 ? 8.658 1.065 -19.379 1.00 90.31 103 TYR A O 1
ATOM 856 N N . GLU A 1 104 ? 6.480 1.292 -18.882 1.00 90.88 104 GLU A N 1
ATOM 857 C CA . GLU A 1 104 ? 6.128 -0.116 -19.065 1.00 90.88 104 GLU A CA 1
ATOM 858 C C . GLU A 1 104 ? 6.496 -0.619 -20.469 1.00 90.88 104 GLU A C 1
ATOM 860 O O . GLU A 1 104 ? 7.111 -1.675 -20.614 1.00 90.88 104 GLU A O 1
ATOM 865 N N . HIS A 1 105 ? 6.192 0.158 -21.510 1.00 92.69 105 HIS A N 1
ATOM 866 C CA . HIS A 1 105 ? 6.536 -0.188 -22.886 1.00 92.69 105 HIS A CA 1
ATOM 867 C C . HIS A 1 105 ? 8.051 -0.326 -23.104 1.00 92.69 105 HIS A C 1
ATOM 869 O O . HIS A 1 105 ? 8.494 -1.316 -23.685 1.00 92.69 105 HIS A O 1
ATOM 875 N N . VAL A 1 106 ? 8.850 0.632 -22.628 1.00 91.38 106 VAL A N 1
ATOM 876 C CA . VAL A 1 106 ? 10.316 0.601 -22.773 1.00 91.38 106 VAL A CA 1
ATOM 877 C C . VAL A 1 106 ? 10.927 -0.537 -21.952 1.00 91.38 106 VAL A C 1
ATOM 879 O O . VAL A 1 106 ? 11.805 -1.244 -22.445 1.00 91.38 106 VAL A O 1
ATOM 882 N N . THR A 1 107 ? 10.434 -0.778 -20.734 1.00 88.88 107 THR A N 1
ATOM 883 C CA . THR A 1 107 ? 10.870 -1.916 -19.914 1.00 88.88 107 THR A CA 1
ATOM 884 C C . THR A 1 107 ? 10.570 -3.245 -20.604 1.00 88.88 107 THR A C 1
ATOM 886 O O . THR A 1 107 ? 11.435 -4.116 -20.636 1.00 88.88 107 THR A O 1
ATOM 889 N N . ASN A 1 108 ? 9.401 -3.390 -21.231 1.00 91.75 108 ASN A N 1
ATOM 890 C CA . ASN A 1 108 ? 9.060 -4.599 -21.981 1.00 91.75 108 ASN A CA 1
ATOM 891 C C . ASN A 1 108 ? 9.956 -4.802 -23.215 1.00 91.75 108 ASN A C 1
ATOM 893 O O . ASN A 1 108 ? 10.322 -5.937 -23.505 1.00 91.75 108 ASN A O 1
ATOM 897 N N . GLN A 1 109 ? 10.368 -3.732 -23.908 1.00 91.94 109 GLN A N 1
ATOM 898 C CA . GLN A 1 109 ? 11.356 -3.838 -24.995 1.00 91.94 109 GLN A CA 1
ATOM 899 C C . GLN A 1 109 ? 12.715 -4.333 -24.489 1.00 91.94 109 GLN A C 1
ATOM 901 O O . GLN A 1 109 ? 13.361 -5.138 -25.159 1.00 91.94 109 GLN A O 1
ATOM 906 N N . LEU A 1 110 ? 13.151 -3.863 -23.315 1.00 92.06 110 LEU A N 1
ATOM 907 C CA . LEU A 1 110 ? 14.401 -4.311 -22.701 1.00 92.06 110 LEU A CA 1
ATOM 908 C C . LEU A 1 110 ? 14.326 -5.792 -22.309 1.00 92.06 110 LEU A C 1
ATOM 910 O O . LEU A 1 110 ? 15.241 -6.549 -22.612 1.00 92.06 110 LEU A O 1
ATOM 914 N N . LEU A 1 111 ? 13.229 -6.206 -21.666 1.00 91.31 111 LEU A N 1
ATOM 915 C CA . LEU A 1 111 ? 13.008 -7.599 -21.261 1.00 91.31 111 LEU A CA 1
ATOM 916 C C . LEU A 1 111 ? 12.899 -8.550 -22.459 1.00 91.31 111 LEU A C 1
ATOM 918 O O . LEU A 1 111 ? 13.307 -9.700 -22.360 1.00 91.31 111 LEU A O 1
ATOM 922 N N . ALA A 1 112 ? 12.379 -8.070 -23.589 1.00 93.69 112 ALA A N 1
ATOM 923 C CA . ALA A 1 112 ? 12.328 -8.811 -24.847 1.00 93.69 112 ALA A CA 1
ATOM 924 C C . ALA A 1 112 ? 13.651 -8.772 -25.640 1.00 93.69 112 ALA A C 1
ATOM 926 O O . ALA A 1 112 ? 13.664 -9.167 -26.804 1.00 93.69 112 ALA A O 1
ATOM 927 N N . GLU A 1 113 ? 14.731 -8.246 -25.048 1.00 92.00 113 GLU A N 1
ATOM 928 C CA . GLU A 1 113 ? 16.063 -8.097 -25.657 1.00 92.00 113 GLU A CA 1
ATOM 929 C C . GLU A 1 113 ? 16.072 -7.279 -26.967 1.00 92.00 113 GLU A C 1
ATOM 931 O O . GLU A 1 113 ? 17.013 -7.339 -27.756 1.00 92.00 113 GLU A O 1
ATOM 936 N N . GLN A 1 114 ? 15.037 -6.464 -27.204 1.00 90.38 114 GLN A N 1
ATOM 937 C CA . GLN A 1 114 ? 14.915 -5.627 -28.406 1.00 90.38 114 GLN A CA 1
ATOM 938 C C . GLN A 1 114 ? 15.790 -4.373 -28.336 1.00 90.38 114 GLN A C 1
ATOM 940 O O . GLN A 1 114 ? 16.119 -3.778 -29.363 1.00 90.38 114 GLN A O 1
ATOM 945 N N . ILE A 1 115 ? 16.143 -3.951 -27.123 1.00 91.69 115 ILE A N 1
ATOM 946 C CA . ILE A 1 115 ? 16.993 -2.793 -26.858 1.00 91.69 115 ILE A CA 1
ATOM 947 C C . ILE A 1 115 ? 18.054 -3.154 -25.822 1.00 91.69 115 ILE A C 1
ATOM 949 O O . ILE A 1 115 ? 17.845 -4.009 -24.966 1.00 91.69 115 ILE A O 1
ATOM 953 N N . THR A 1 116 ? 19.194 -2.468 -25.874 1.00 93.62 116 THR A N 1
ATOM 954 C CA . THR A 1 116 ? 20.236 -2.605 -24.853 1.00 93.62 116 THR A CA 1
ATOM 955 C C . THR A 1 116 ? 19.890 -1.788 -23.609 1.00 93.62 116 THR A C 1
ATOM 957 O O . THR A 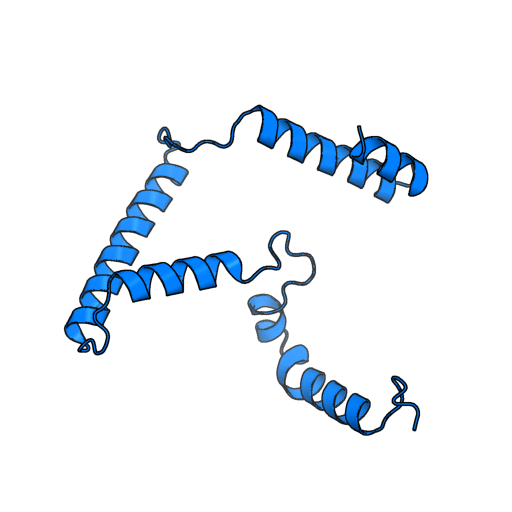1 116 ? 19.141 -0.810 -23.672 1.00 93.62 116 THR A O 1
ATOM 960 N N . VAL A 1 117 ? 20.493 -2.142 -22.469 1.00 89.38 117 VAL A N 1
ATOM 961 C CA . VAL A 1 117 ? 20.350 -1.382 -21.213 1.00 89.38 117 VAL A CA 1
ATOM 962 C C . VAL A 1 117 ? 20.739 0.088 -21.410 1.00 89.38 117 VAL A C 1
ATOM 964 O O . VAL A 1 117 ? 20.025 0.971 -20.946 1.00 89.38 117 VAL A O 1
ATOM 967 N N . GLY A 1 118 ? 21.818 0.365 -22.154 1.00 89.25 118 GLY A N 1
ATOM 968 C CA . GLY A 1 118 ? 22.242 1.736 -22.460 1.00 89.25 118 GLY A CA 1
ATOM 969 C C . GLY A 1 118 ? 21.167 2.529 -23.208 1.00 89.25 118 GLY A C 1
ATOM 970 O O . GLY A 1 118 ? 20.821 3.633 -22.800 1.00 89.25 118 GLY A O 1
ATOM 971 N N . HIS A 1 119 ? 20.560 1.927 -24.233 1.00 87.25 119 HIS A N 1
ATOM 972 C CA . HIS A 1 119 ? 19.504 2.575 -25.012 1.00 87.25 119 HIS A CA 1
ATOM 973 C C . HIS A 1 119 ? 18.186 2.737 -24.232 1.00 87.25 119 HIS A C 1
ATOM 975 O O . HIS A 1 119 ? 17.428 3.680 -24.456 1.00 87.25 119 HIS A O 1
ATOM 981 N N . CYS A 1 120 ? 17.908 1.839 -23.283 1.00 88.62 120 CYS A N 1
ATOM 982 C CA . CYS A 1 120 ? 16.800 1.987 -22.338 1.00 88.62 120 CYS A CA 1
ATOM 983 C C . CYS A 1 120 ? 16.990 3.224 -21.443 1.00 88.62 120 CYS A C 1
ATOM 985 O O . CYS A 1 120 ? 16.068 4.024 -21.290 1.00 88.62 120 CYS A O 1
ATOM 987 N N . LEU A 1 121 ? 18.199 3.421 -20.905 1.00 88.25 121 LEU A N 1
ATOM 988 C CA . LEU A 1 121 ? 18.507 4.561 -20.037 1.00 88.25 121 LEU A CA 1
ATOM 989 C C . LEU A 1 121 ? 18.403 5.900 -20.778 1.00 88.25 121 LEU A C 1
ATOM 991 O O . LEU A 1 121 ? 17.821 6.836 -20.237 1.00 88.25 121 LEU A O 1
ATOM 995 N N . GLU A 1 122 ? 18.868 5.971 -22.030 1.00 90.31 122 GLU A N 1
ATOM 996 C CA . GLU A 1 122 ? 18.709 7.163 -22.882 1.00 90.31 122 GLU A CA 1
ATOM 997 C C . GLU A 1 122 ? 17.235 7.576 -23.030 1.00 90.31 122 GLU A C 1
ATOM 999 O O . GLU A 1 122 ? 16.900 8.759 -22.936 1.00 90.31 122 GLU A O 1
ATOM 1004 N N . LYS A 1 123 ? 16.335 6.597 -23.200 1.00 86.38 123 LYS A N 1
ATOM 1005 C CA . LYS A 1 123 ? 14.883 6.818 -23.323 1.00 86.38 123 LYS A CA 1
ATOM 1006 C C . LYS A 1 123 ? 14.211 7.289 -22.028 1.00 86.38 123 LYS A C 1
ATOM 1008 O O . LYS A 1 123 ? 13.079 7.761 -22.098 1.00 86.38 123 LYS A O 1
ATOM 1013 N N . PHE A 1 124 ? 14.857 7.141 -20.870 1.00 83.12 124 PHE A N 1
ATOM 1014 C CA . PHE A 1 124 ? 14.345 7.616 -19.577 1.00 83.12 124 PHE A CA 1
ATOM 1015 C C . PHE A 1 124 ? 14.929 8.964 -19.141 1.00 83.12 124 PHE A C 1
ATOM 1017 O O . PHE A 1 124 ? 14.381 9.592 -18.238 1.00 83.12 124 PHE A O 1
ATOM 1024 N N . THR A 1 125 ? 16.023 9.410 -19.764 1.00 77.56 125 THR A N 1
ATOM 1025 C CA . THR A 1 125 ? 16.664 10.707 -19.483 1.00 77.56 125 THR A CA 1
ATOM 1026 C C . THR A 1 125 ? 16.130 11.880 -20.313 1.00 77.56 125 THR A C 1
ATOM 1028 O O . THR A 1 125 ? 16.450 13.025 -19.994 1.00 77.56 125 THR A O 1
ATOM 1031 N N . LEU A 1 126 ? 15.345 11.604 -21.360 1.00 56.38 126 LEU A N 1
ATOM 1032 C CA . LEU A 1 126 ? 14.651 12.586 -22.209 1.00 56.38 126 LEU A CA 1
ATOM 1033 C C . LEU A 1 126 ? 13.203 12.788 -21.747 1.00 56.38 126 LEU A C 1
ATOM 1035 O O . LEU A 1 126 ? 12.737 13.947 -21.811 1.00 56.38 126 LEU A O 1
#